Protein AF-A0A7J5H4E0-F1 (afdb_monomer)

Secondary structure (DSSP, 8-state):
----PPEEEE-HHHHHHHHHHHHHHHHHHHHHHHHHHHTT-GGG-SHHHHHHHHHSHHHHHHHH--HHHHHHHHHHHTT--TT-TT--HHHHHHHHHHHHHHHHHHHHHHHHHHHHHHHBTTTEEEETTTTEEEE-TTHHHHHHHHTEEEPP-

Solvent-accessible surface area (backbone atoms only — not comparable to full-atom values): 8653 Å² total; per-residue (Å²): 132,85,82,79,84,48,79,66,49,72,42,63,67,58,38,53,52,52,52,52,49,50,53,49,48,40,50,38,50,33,55,40,39,50,51,41,40,78,58,73,37,62,93,67,42,50,63,68,42,53,54,40,36,71,76,40,41,68,69,50,41,55,74,66,69,25,67,71,59,47,55,57,53,43,26,62,78,41,59,46,48,93,93,46,96,78,46,54,66,68,38,49,49,54,43,49,50,55,54,48,52,55,50,48,42,54,50,52,36,64,72,43,38,72,58,46,62,70,33,53,80,57,38,26,41,78,37,59,92,77,53,32,57,44,76,36,96,53,24,64,60,58,47,50,64,74,24,50,40,65,58,83,132

Foldseek 3Di:
DPPPWDFDDFQPVQLVVVVVLLVLLQVLQQLLLVVQVVQPCLVVQDQVLVVCCLVPVVVSCCVRVNLVVLLVVLCVVLVPDPVDPPRDPVSVVVSVVVSVVSVVSSVSNVVCSVVSSVCEPPQWYQDSVVSGIDGDPCNSVVSRVVRTDTDDD

pLDDT: mean 92.62, std 8.43, range [47.0, 98.5]

Mean predicted aligned error: 5.08 Å

Structure (mmCIF, N/CA/C/O backbone):
data_AF-A0A7J5H4E0-F1
#
_entry.id   AF-A0A7J5H4E0-F1
#
loop_
_atom_site.group_PDB
_atom_site.id
_atom_site.type_symbol
_atom_site.label_atom_id
_atom_site.label_alt_id
_atom_site.label_comp_id
_atom_site.label_asym_id
_atom_site.label_entity_id
_atom_site.label_seq_id
_atom_site.pdbx_PDB_ins_code
_atom_site.Cartn_x
_atom_site.Cartn_y
_atom_site.Cartn_z
_atom_site.occupancy
_atom_site.B_iso_or_equiv
_atom_site.auth_seq_id
_atom_site.auth_comp_id
_atom_site.auth_asym_id
_atom_site.auth_atom_id
_atom_site.pdbx_PDB_model_num
ATOM 1 N N . MET A 1 1 ? -30.132 11.243 31.405 1.00 47.00 1 MET A N 1
ATOM 2 C CA . MET A 1 1 ? -29.758 9.857 31.746 1.00 47.00 1 MET A CA 1
ATOM 3 C C . MET A 1 1 ? -28.557 9.515 30.892 1.00 47.00 1 MET A C 1
ATOM 5 O O . MET A 1 1 ? -28.712 9.451 29.681 1.00 47.00 1 MET A O 1
ATOM 9 N N . GLU A 1 2 ? -27.372 9.406 31.489 1.00 48.47 2 GLU A N 1
ATOM 10 C CA . GLU A 1 2 ? -26.239 8.767 30.815 1.00 48.47 2 GLU A CA 1
ATOM 11 C C . GLU A 1 2 ? -26.549 7.274 30.728 1.00 48.47 2 GLU A C 1
ATOM 13 O O . GLU A 1 2 ? -26.844 6.642 31.74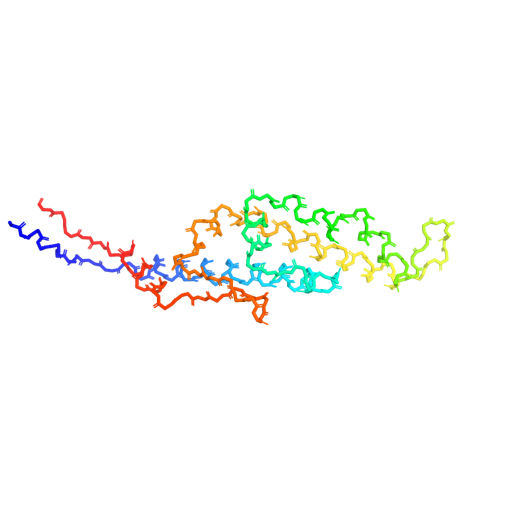1 1.00 48.47 2 GLU A O 1
ATOM 18 N N . ILE A 1 3 ? -26.564 6.728 29.513 1.00 57.47 3 ILE A N 1
ATOM 19 C CA . ILE A 1 3 ? -26.660 5.284 29.308 1.00 57.47 3 ILE A CA 1
ATOM 20 C C . ILE A 1 3 ? -25.270 4.732 29.611 1.00 57.47 3 ILE A C 1
ATOM 22 O O . ILE A 1 3 ? -24.353 4.850 28.795 1.00 57.47 3 ILE A O 1
ATOM 26 N N . THR A 1 4 ? -25.089 4.186 30.809 1.00 65.31 4 THR A N 1
ATOM 27 C CA . THR A 1 4 ? -23.829 3.565 31.216 1.00 65.31 4 THR A CA 1
ATOM 28 C C . THR A 1 4 ? -23.693 2.218 30.510 1.00 65.31 4 THR A C 1
ATOM 30 O O . THR A 1 4 ? -24.148 1.189 31.008 1.00 65.31 4 THR A O 1
ATOM 33 N N . LYS A 1 5 ? -23.078 2.209 29.321 1.00 73.44 5 LYS A N 1
ATOM 34 C CA . LYS A 1 5 ? -22.779 0.961 28.610 1.00 73.44 5 LYS A CA 1
ATOM 35 C C . LYS A 1 5 ? -21.834 0.112 29.455 1.00 73.44 5 LYS A C 1
ATOM 37 O O . LYS A 1 5 ? -20.709 0.513 29.744 1.00 73.44 5 LYS A O 1
ATOM 42 N N . THR A 1 6 ? -22.294 -1.068 29.852 1.00 82.00 6 THR A N 1
ATOM 43 C CA . THR A 1 6 ? -21.486 -2.009 30.630 1.00 82.00 6 THR A CA 1
ATOM 44 C C . THR A 1 6 ? -20.884 -3.047 29.690 1.00 82.00 6 THR A C 1
ATOM 46 O O . THR A 1 6 ? -21.616 -3.740 28.981 1.00 82.00 6 THR A O 1
ATOM 49 N N . MET A 1 7 ? -19.554 -3.165 29.681 1.00 85.06 7 MET A N 1
ATOM 50 C CA . MET A 1 7 ? -18.852 -4.200 28.919 1.00 85.06 7 MET A CA 1
ATOM 51 C C . MET A 1 7 ? -19.279 -5.595 29.398 1.00 85.06 7 MET A C 1
ATOM 53 O O . MET A 1 7 ? -19.322 -5.868 30.602 1.00 85.06 7 MET A O 1
ATOM 57 N N . LYS A 1 8 ? -19.591 -6.477 28.448 1.00 88.56 8 LYS A N 1
ATOM 58 C CA . LYS A 1 8 ? -19.852 -7.900 28.680 1.00 88.56 8 LYS A CA 1
ATOM 59 C C . LYS A 1 8 ? -18.563 -8.708 28.534 1.00 88.56 8 LYS A C 1
ATOM 61 O O . LYS A 1 8 ? -18.205 -9.440 29.453 1.00 88.56 8 LYS A O 1
ATOM 66 N N . SER A 1 9 ? -17.872 -8.527 27.413 1.00 91.75 9 SER A N 1
ATOM 67 C CA . SER A 1 9 ? -16.677 -9.285 27.023 1.00 91.75 9 SER A CA 1
ATOM 68 C C . SER A 1 9 ? -15.797 -8.448 26.095 1.00 91.75 9 SER A C 1
ATOM 70 O O . SER A 1 9 ? -16.259 -7.479 25.495 1.00 91.75 9 SER A O 1
ATOM 72 N N . PHE A 1 10 ? -14.533 -8.848 25.954 1.00 93.81 10 PHE A N 1
ATOM 73 C CA . PHE A 1 10 ? -13.620 -8.324 24.941 1.00 93.81 10 PHE A CA 1
ATOM 74 C C . PHE A 1 10 ? -13.180 -9.464 24.021 1.00 93.81 10 PHE A C 1
ATOM 76 O O . PHE A 1 10 ? -12.673 -10.483 24.499 1.00 93.81 10 PHE A O 1
ATOM 83 N N . ASN A 1 11 ? -13.380 -9.300 22.715 1.00 95.44 11 ASN A N 1
ATOM 84 C CA . ASN A 1 11 ? -13.009 -10.292 21.717 1.00 95.44 11 ASN A CA 1
ATOM 85 C C . ASN A 1 11 ? -11.530 -10.135 21.321 1.00 95.44 11 ASN A C 1
ATOM 87 O O . ASN A 1 11 ? -11.178 -9.352 20.440 1.00 95.44 11 ASN A O 1
ATOM 91 N N . VAL A 1 12 ? -10.659 -10.897 21.990 1.00 96.00 12 VAL A N 1
ATOM 92 C CA . VAL A 1 12 ? -9.203 -10.875 21.754 1.00 96.00 12 VAL A CA 1
ATOM 93 C C . VAL A 1 12 ? -8.836 -11.366 20.350 1.00 96.00 12 VAL A C 1
ATOM 95 O O . VAL A 1 12 ? -7.890 -10.853 19.757 1.00 96.00 12 VAL A O 1
ATOM 98 N N . GLU A 1 13 ? -9.566 -12.344 19.811 1.00 96.25 13 GLU A N 1
ATOM 99 C CA . GLU A 1 13 ? -9.309 -12.887 18.471 1.00 96.25 13 GLU A CA 1
ATOM 100 C C . GLU A 1 13 ? -9.561 -11.819 17.403 1.00 96.25 13 GLU A C 1
ATOM 102 O O . GLU A 1 13 ? -8.671 -11.520 16.609 1.00 96.25 13 GLU A O 1
ATOM 107 N N . GLN A 1 14 ? -10.713 -11.145 17.476 1.00 96.12 14 GLN A N 1
ATOM 108 C CA . GLN A 1 14 ? -11.037 -10.030 16.587 1.00 96.12 14 GLN A CA 1
ATOM 109 C C . GLN A 1 14 ? -10.026 -8.883 16.712 1.00 96.12 14 GLN A C 1
ATOM 111 O O . GLN A 1 14 ? -9.608 -8.330 15.699 1.00 96.12 14 GLN A O 1
ATOM 116 N N . TYR A 1 15 ? -9.596 -8.541 17.930 1.00 97.31 15 TYR A N 1
ATOM 117 C CA . TYR A 1 15 ? -8.576 -7.508 18.133 1.00 97.31 15 TYR A CA 1
ATOM 118 C C . TYR A 1 15 ? -7.266 -7.859 17.418 1.00 97.31 15 TYR A C 1
ATOM 120 O O . TYR A 1 15 ? -6.724 -7.033 16.682 1.00 97.31 15 TYR A O 1
ATOM 128 N N . ASN A 1 16 ? -6.778 -9.092 17.584 1.00 97.50 16 ASN A N 1
ATOM 129 C CA . ASN A 1 16 ? -5.554 -9.542 16.924 1.00 97.50 16 ASN A CA 1
ATOM 130 C C . ASN A 1 16 ? -5.697 -9.517 15.396 1.00 97.50 16 ASN A C 1
ATOM 132 O O . ASN A 1 16 ? -4.770 -9.099 14.699 1.00 97.50 16 ASN A O 1
ATOM 136 N N . ASP A 1 17 ? -6.857 -9.916 14.874 1.00 97.69 17 ASP A N 1
ATOM 137 C CA . ASP A 1 17 ? -7.144 -9.865 13.442 1.00 97.69 17 ASP A CA 1
ATOM 138 C C . ASP A 1 17 ? -7.133 -8.432 12.900 1.00 97.69 17 ASP A C 1
ATOM 140 O O . ASP A 1 17 ? -6.522 -8.176 11.861 1.00 97.69 17 ASP A O 1
ATOM 144 N N . GLU A 1 18 ? -7.753 -7.479 13.598 1.00 97.06 18 GLU A N 1
ATOM 145 C CA . GLU A 1 18 ? -7.770 -6.071 13.185 1.00 97.06 18 GLU A CA 1
ATOM 146 C C . GLU A 1 18 ? -6.380 -5.419 13.259 1.00 97.06 18 GLU A C 1
ATOM 148 O O . GLU A 1 18 ? -5.994 -4.687 12.345 1.00 97.06 18 GLU A O 1
ATOM 153 N N . ILE A 1 19 ? -5.569 -5.745 14.273 1.00 97.31 19 ILE A N 1
ATOM 154 C CA . ILE A 1 19 ? -4.168 -5.299 14.346 1.00 97.31 19 ILE A CA 1
ATOM 155 C C . ILE A 1 19 ? -3.346 -5.876 13.186 1.00 97.31 19 ILE A C 1
ATOM 157 O O . ILE A 1 19 ? -2.587 -5.152 12.537 1.00 97.31 19 ILE A O 1
ATOM 161 N N . ASN A 1 20 ? -3.518 -7.161 12.867 1.00 97.56 20 ASN A N 1
ATOM 162 C CA . ASN A 1 20 ? -2.832 -7.790 11.738 1.00 97.56 20 ASN A CA 1
ATOM 163 C C . ASN A 1 20 ? -3.243 -7.168 10.398 1.00 97.56 20 ASN A C 1
ATOM 165 O O . ASN A 1 20 ? -2.386 -6.936 9.540 1.00 97.56 20 ASN A O 1
ATOM 169 N N . LYS A 1 21 ? -4.532 -6.851 10.220 1.00 97.31 21 LYS A N 1
ATOM 170 C CA . LYS A 1 21 ? -5.026 -6.125 9.041 1.00 97.31 21 LYS A CA 1
ATOM 171 C C . LYS A 1 21 ? -4.403 -4.735 8.944 1.00 97.31 21 LYS A C 1
ATOM 173 O O . LYS A 1 21 ? -3.917 -4.385 7.871 1.00 97.31 21 LYS A O 1
ATOM 178 N N . LEU A 1 2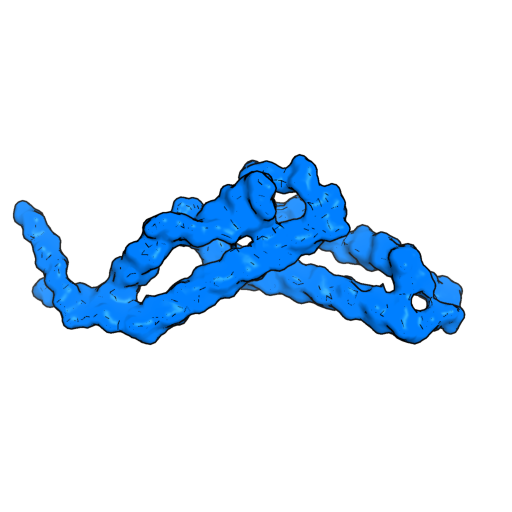2 ? -4.354 -3.974 10.042 1.00 98.25 22 LEU A N 1
ATOM 179 C CA . LEU A 1 22 ? -3.720 -2.652 10.079 1.00 98.25 22 LEU A CA 1
ATOM 180 C C . LEU A 1 22 ? -2.241 -2.720 9.684 1.00 98.25 22 LEU A C 1
ATOM 182 O O . LEU A 1 22 ? -1.810 -1.995 8.788 1.00 98.25 22 LEU A O 1
ATOM 186 N N . ASN A 1 23 ? -1.482 -3.633 1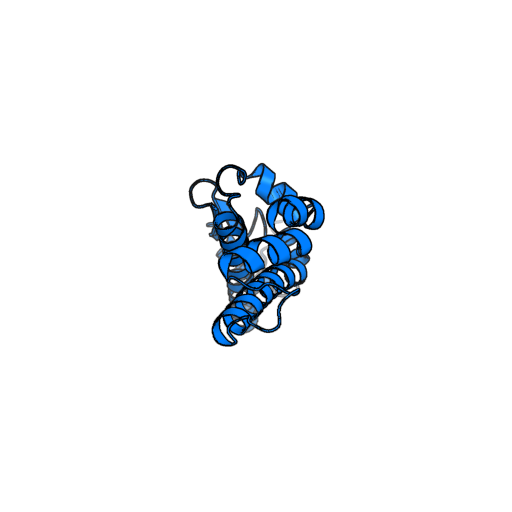0.289 1.00 97.88 23 ASN A N 1
ATOM 187 C CA . ASN A 1 23 ? -0.065 -3.820 9.977 1.00 97.88 23 ASN A CA 1
ATOM 188 C C . ASN A 1 23 ? 0.148 -4.202 8.508 1.00 97.88 23 ASN A C 1
ATOM 190 O O . ASN A 1 23 ? 1.051 -3.679 7.854 1.00 97.88 23 ASN A O 1
ATOM 194 N N . LYS A 1 24 ? -0.709 -5.077 7.967 1.00 98.06 24 LYS A N 1
ATOM 195 C CA . LYS A 1 24 ? -0.665 -5.455 6.554 1.00 98.06 24 LYS A CA 1
ATOM 196 C C . LYS A 1 24 ? -0.943 -4.262 5.641 1.00 98.06 24 LYS A C 1
ATOM 198 O O . LYS A 1 24 ? -0.198 -4.074 4.687 1.00 98.06 24 LYS A O 1
ATOM 203 N N . MET A 1 25 ? -1.962 -3.450 5.937 1.00 98.31 25 MET A N 1
ATOM 204 C CA . MET A 1 25 ? -2.258 -2.239 5.163 1.00 98.31 25 MET A CA 1
ATOM 205 C C . MET A 1 25 ? -1.060 -1.291 5.135 1.00 98.31 25 MET A C 1
ATOM 207 O O . MET A 1 25 ? -0.652 -0.869 4.058 1.00 98.31 25 MET A O 1
ATOM 211 N N . ILE A 1 26 ? -0.462 -1.002 6.294 1.00 98.25 26 ILE A N 1
ATOM 212 C CA . ILE A 1 26 ? 0.687 -0.091 6.388 1.00 98.25 26 ILE A CA 1
ATOM 213 C C . ILE A 1 26 ? 1.878 -0.631 5.609 1.00 98.25 26 ILE A C 1
ATOM 215 O O . ILE A 1 26 ? 2.463 0.104 4.818 1.00 98.25 26 ILE A O 1
ATOM 219 N N . LYS A 1 27 ? 2.201 -1.918 5.772 1.00 98.25 27 LYS A N 1
ATOM 220 C CA . LYS A 1 27 ? 3.277 -2.548 5.006 1.00 98.25 27 LYS A CA 1
ATOM 221 C C . LYS A 1 27 ? 3.027 -2.424 3.503 1.00 98.25 27 LYS A C 1
ATOM 223 O O . LYS A 1 27 ? 3.902 -1.961 2.786 1.00 98.25 27 LYS A O 1
ATOM 228 N N . THR A 1 28 ? 1.832 -2.783 3.033 1.00 98.50 28 THR A N 1
ATOM 229 C CA . THR A 1 28 ? 1.484 -2.711 1.608 1.00 98.50 28 THR A CA 1
ATOM 230 C C . THR A 1 28 ? 1.583 -1.287 1.056 1.00 98.50 28 THR A C 1
ATOM 232 O O . THR A 1 28 ? 2.047 -1.101 -0.067 1.00 98.50 28 THR A O 1
ATOM 235 N N . ILE A 1 29 ? 1.175 -0.274 1.825 1.00 98.38 29 ILE A N 1
ATOM 236 C CA . ILE A 1 29 ? 1.322 1.128 1.418 1.00 98.38 29 ILE A CA 1
ATOM 237 C C . ILE A 1 29 ? 2.801 1.518 1.342 1.00 98.38 29 ILE A C 1
ATOM 239 O O . ILE A 1 29 ? 3.222 2.104 0.348 1.00 98.38 29 ILE A O 1
ATOM 243 N N . ASN A 1 30 ? 3.590 1.185 2.363 1.00 98.31 30 ASN A N 1
ATOM 244 C CA . ASN A 1 30 ? 5.000 1.568 2.422 1.00 98.31 30 ASN A CA 1
ATOM 245 C C . ASN A 1 30 ? 5.821 0.866 1.334 1.00 98.31 30 ASN A C 1
ATOM 247 O O . ASN A 1 30 ? 6.662 1.507 0.712 1.00 98.31 30 ASN A O 1
ATOM 251 N N . ASP A 1 31 ? 5.518 -0.398 1.025 1.00 98.25 31 ASP A N 1
ATOM 252 C CA . ASP A 1 31 ? 6.121 -1.117 -0.102 1.00 98.25 31 ASP A CA 1
ATOM 253 C C . ASP A 1 31 ? 5.812 -0.415 -1.439 1.00 98.25 31 ASP A C 1
ATOM 255 O O . ASP A 1 31 ? 6.689 -0.273 -2.293 1.00 98.25 31 ASP A O 1
ATOM 259 N N . LEU A 1 32 ? 4.576 0.070 -1.626 1.00 98.00 32 LEU A N 1
ATOM 260 C CA . LEU A 1 32 ? 4.212 0.828 -2.824 1.00 98.00 32 LEU A CA 1
ATOM 261 C C . LEU A 1 32 ? 4.909 2.195 -2.873 1.00 98.00 32 LEU A C 1
ATOM 263 O O . LEU A 1 32 ? 5.398 2.586 -3.930 1.00 98.00 32 LEU A O 1
ATOM 267 N N . ASN A 1 33 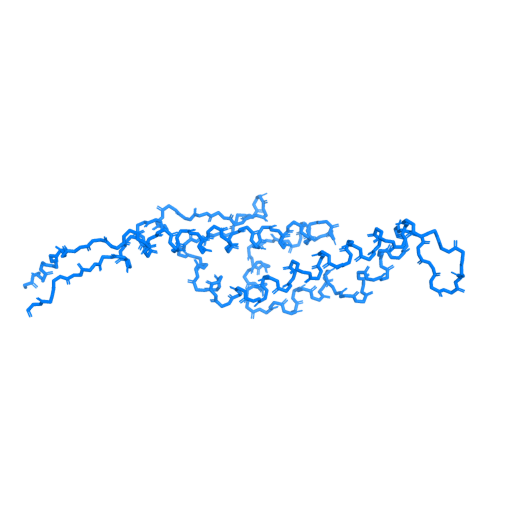? 4.978 2.918 -1.756 1.00 97.69 33 ASN A N 1
ATOM 268 C CA . ASN A 1 33 ? 5.677 4.202 -1.682 1.00 97.69 33 ASN A CA 1
ATOM 269 C C . ASN A 1 33 ? 7.167 4.038 -1.995 1.00 97.69 33 ASN A C 1
ATOM 271 O O . ASN A 1 33 ? 7.714 4.805 -2.784 1.00 97.69 33 ASN A O 1
ATOM 275 N N . TYR A 1 34 ? 7.800 3.002 -1.442 1.00 97.00 34 TYR A N 1
ATOM 276 C CA . TYR A 1 34 ? 9.179 2.650 -1.759 1.00 97.00 34 TYR A CA 1
ATOM 277 C C . TYR A 1 34 ? 9.355 2.379 -3.255 1.00 97.00 34 TYR A C 1
ATOM 279 O O . 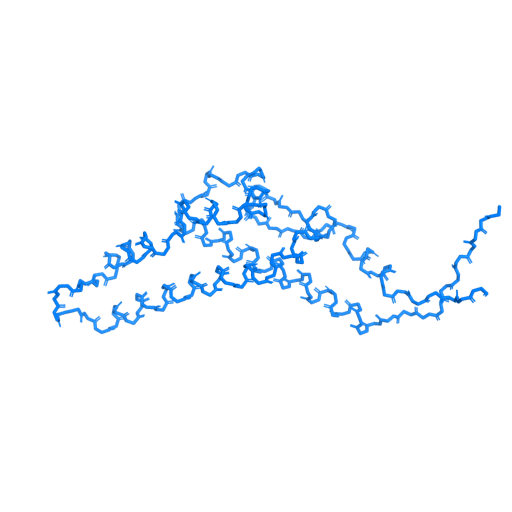TYR A 1 34 ? 10.283 2.900 -3.871 1.00 97.00 34 TYR A O 1
ATOM 287 N N . LEU A 1 35 ? 8.416 1.656 -3.876 1.00 96.38 35 LEU A N 1
ATOM 288 C CA . LEU A 1 35 ? 8.423 1.455 -5.322 1.00 96.38 35 LEU A CA 1
ATOM 289 C C . LEU A 1 35 ? 8.330 2.791 -6.084 1.00 96.38 35 LEU A C 1
ATOM 291 O O . LEU A 1 35 ? 9.094 3.006 -7.015 1.00 96.38 35 LEU A O 1
ATOM 295 N N . PHE A 1 36 ? 7.470 3.731 -5.688 1.00 96.62 36 PHE A N 1
ATOM 296 C CA . PHE A 1 36 ? 7.449 5.069 -6.300 1.00 96.62 36 PHE A CA 1
ATOM 297 C C . PHE A 1 36 ? 8.796 5.805 -6.171 1.00 96.62 36 PHE A C 1
ATOM 299 O O . PHE A 1 36 ? 9.252 6.419 -7.140 1.00 96.62 36 PHE A O 1
ATOM 306 N N . ILE A 1 37 ? 9.461 5.706 -5.018 1.00 95.38 37 ILE A N 1
ATOM 307 C CA . ILE A 1 37 ? 10.781 6.308 -4.772 1.00 95.38 37 ILE A CA 1
ATOM 308 C C . ILE A 1 37 ? 11.848 5.686 -5.679 1.00 95.38 37 ILE A C 1
ATOM 310 O O . ILE A 1 37 ? 12.564 6.420 -6.360 1.00 95.38 37 ILE A O 1
ATOM 314 N N . CYS A 1 38 ? 11.912 4.352 -5.773 1.00 92.75 38 CYS A N 1
ATOM 315 C CA . CYS A 1 38 ? 12.824 3.645 -6.684 1.00 92.75 38 CYS A CA 1
ATOM 316 C C . CYS A 1 38 ? 12.653 4.081 -8.146 1.00 92.75 38 CYS A C 1
ATOM 318 O O . CYS A 1 38 ? 13.605 4.057 -8.922 1.00 92.75 38 CYS A O 1
ATOM 320 N N . TRP A 1 39 ? 11.448 4.521 -8.505 1.00 92.62 39 TRP A N 1
ATOM 321 C CA . TRP A 1 39 ? 11.086 5.003 -9.835 1.00 92.62 39 TRP A CA 1
ATOM 322 C C . TRP A 1 39 ? 11.126 6.539 -9.964 1.00 92.62 39 TRP A C 1
ATOM 324 O O . TRP A 1 39 ? 10.571 7.118 -10.906 1.00 92.62 39 TRP A O 1
ATOM 334 N N . GLY A 1 40 ? 11.828 7.206 -9.042 1.00 90.44 40 GLY A N 1
ATOM 335 C CA . GLY A 1 40 ? 12.194 8.619 -9.126 1.00 90.44 40 GLY A CA 1
ATOM 336 C C . GLY A 1 40 ? 11.063 9.593 -8.807 1.00 90.44 40 GLY A C 1
ATOM 337 O O . GLY A 1 40 ? 11.058 10.700 -9.341 1.00 90.44 40 GLY A O 1
ATOM 338 N N . ALA A 1 41 ? 10.087 9.187 -7.992 1.00 91.62 41 ALA A N 1
ATOM 339 C CA . ALA A 1 41 ? 8.953 10.029 -7.609 1.00 91.62 41 ALA A CA 1
ATOM 340 C C . ALA A 1 41 ? 9.122 10.735 -6.250 1.00 91.62 41 ALA A C 1
ATOM 342 O O . ALA A 1 41 ? 8.198 11.412 -5.820 1.00 91.62 41 ALA A O 1
ATOM 343 N N . GLU A 1 42 ? 10.259 10.590 -5.561 1.00 90.00 42 GLU A N 1
ATOM 344 C CA . GLU A 1 42 ? 10.440 11.042 -4.168 1.00 90.00 42 GLU A CA 1
ATOM 345 C C . GLU A 1 42 ? 10.043 12.514 -3.931 1.00 90.00 42 GLU A C 1
ATOM 347 O O . GLU A 1 42 ? 9.311 12.827 -2.987 1.00 90.00 42 GLU A O 1
ATOM 352 N N . GLU A 1 43 ? 10.453 13.416 -4.827 1.00 89.56 43 GLU A N 1
ATOM 353 C CA . GLU A 1 43 ? 10.129 14.851 -4.758 1.00 89.56 43 GLU A CA 1
ATOM 354 C C . GLU A 1 43 ? 8.647 15.157 -5.060 1.00 89.56 43 GLU A C 1
ATOM 356 O O . GLU A 1 43 ? 8.143 16.227 -4.722 1.00 89.56 43 GLU A O 1
ATOM 361 N N . GLU A 1 44 ? 7.923 14.214 -5.665 1.00 88.44 44 GLU A N 1
ATOM 362 C CA . GLU A 1 44 ? 6.532 14.346 -6.117 1.00 88.44 44 GLU A CA 1
ATOM 363 C C . GLU A 1 44 ? 5.522 13.740 -5.138 1.00 88.44 44 GLU A C 1
ATOM 365 O O . GLU A 1 44 ? 4.343 13.632 -5.472 1.00 88.44 44 GLU A O 1
ATOM 370 N N . MET A 1 45 ? 5.965 13.349 -3.938 1.00 94.62 45 MET A N 1
ATOM 371 C CA . MET A 1 45 ? 5.151 12.638 -2.947 1.00 94.62 45 MET A CA 1
ATOM 372 C C . MET A 1 45 ? 4.833 13.469 -1.678 1.00 94.62 45 MET A C 1
ATOM 374 O O . MET A 1 45 ? 5.148 13.020 -0.564 1.00 94.62 45 MET A O 1
ATOM 378 N N . PRO A 1 46 ? 4.247 14.685 -1.765 1.00 96.00 46 PRO A N 1
ATOM 379 C CA . PRO A 1 46 ? 3.640 15.346 -0.606 1.00 96.00 46 PRO A CA 1
ATOM 380 C C . PRO A 1 46 ? 2.342 14.631 -0.186 1.00 96.00 46 PRO A C 1
ATOM 382 O O . PRO A 1 46 ? 1.902 13.669 -0.823 1.00 96.00 46 PRO A O 1
ATOM 385 N N . LYS A 1 47 ? 1.694 15.076 0.891 1.00 96.25 47 LYS A N 1
ATOM 386 C CA . LYS A 1 47 ? 0.464 14.450 1.387 1.00 96.25 47 LYS A CA 1
ATOM 387 C C . LYS A 1 47 ? -0.670 14.524 0.374 1.00 96.25 47 LYS A C 1
ATOM 389 O O . LYS A 1 47 ? -1.407 13.553 0.240 1.00 96.25 47 LYS A O 1
ATOM 394 N N . GLU A 1 48 ? -0.785 15.610 -0.388 1.00 96.31 48 GLU A N 1
ATOM 395 C CA . GLU A 1 48 ? -1.806 15.741 -1.433 1.00 96.31 48 GLU A CA 1
ATOM 396 C C . GLU A 1 48 ? -1.623 14.696 -2.538 1.00 96.31 48 GLU A C 1
ATOM 398 O O . GLU A 1 48 ? -2.605 14.197 -3.089 1.00 96.31 48 GLU A O 1
ATOM 403 N N . TRP A 1 49 ? -0.376 14.323 -2.846 1.00 96.38 49 TRP A N 1
ATOM 404 C CA . TRP A 1 49 ? -0.107 13.213 -3.757 1.00 96.38 49 TRP A CA 1
ATOM 405 C C . TRP A 1 49 ? -0.622 11.899 -3.174 1.00 96.38 49 TRP A C 1
ATOM 407 O O . TRP A 1 49 ? -1.298 11.152 -3.876 1.00 96.38 49 TRP A O 1
ATOM 417 N N . PHE A 1 50 ? -0.367 11.635 -1.890 1.00 97.75 50 PHE A N 1
ATOM 418 C CA . PHE A 1 50 ? -0.835 10.409 -1.249 1.00 97.75 50 PHE A CA 1
ATOM 419 C C . PHE A 1 50 ? -2.369 10.349 -1.213 1.00 97.75 50 PHE A C 1
ATOM 421 O O . PHE A 1 50 ? -2.975 9.329 -1.534 1.00 97.75 50 PHE A O 1
ATOM 428 N N . GLU A 1 51 ? -3.026 11.466 -0.910 1.00 97.56 51 GLU A N 1
ATOM 429 C CA . GLU A 1 51 ? -4.486 11.576 -0.954 1.00 97.56 51 GLU A CA 1
ATOM 430 C C . GLU A 1 51 ? -5.037 11.396 -2.382 1.00 97.56 51 GLU A C 1
ATOM 432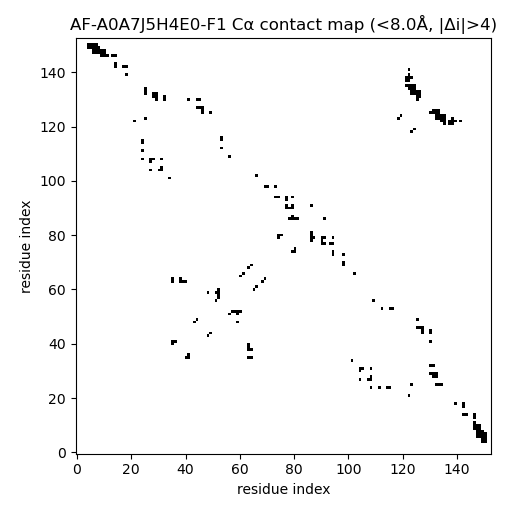 O O . GLU A 1 51 ? -6.068 10.741 -2.578 1.00 97.56 51 GLU A O 1
ATOM 437 N N . SER A 1 52 ? -4.324 11.890 -3.400 1.00 97.38 52 SER A N 1
ATOM 438 C CA . SER A 1 52 ? -4.627 11.610 -4.811 1.00 97.38 52 SER A CA 1
ATOM 439 C C . SER A 1 52 ? -4.450 10.126 -5.143 1.00 97.38 52 SER A C 1
ATOM 441 O O . SER A 1 52 ? -5.300 9.542 -5.809 1.00 97.38 52 SER A O 1
ATOM 443 N N . LEU A 1 53 ? -3.407 9.468 -4.628 1.00 97.62 53 LEU A N 1
ATOM 444 C CA . LEU A 1 53 ? -3.181 8.033 -4.816 1.00 97.62 53 LEU A CA 1
ATOM 445 C C . LEU A 1 53 ? -4.328 7.208 -4.218 1.00 97.62 53 LEU A C 1
ATOM 447 O O . LEU A 1 53 ? -4.763 6.231 -4.826 1.00 97.62 53 LEU A O 1
ATOM 451 N N . LEU A 1 54 ? -4.863 7.610 -3.063 1.00 98.00 54 LEU A N 1
ATOM 452 C CA . LEU A 1 54 ? -6.006 6.926 -2.462 1.00 98.00 54 LEU A CA 1
ATOM 453 C C . LEU A 1 54 ? -7.305 7.150 -3.242 1.00 98.00 54 LEU A C 1
ATOM 455 O O . LEU A 1 54 ? -8.129 6.243 -3.316 1.00 98.00 54 LEU A O 1
ATOM 459 N N . THR A 1 55 ? -7.523 8.333 -3.816 1.00 97.44 55 THR A N 1
ATOM 460 C CA . THR A 1 55 ? -8.797 8.684 -4.475 1.00 97.44 55 THR A CA 1
ATOM 461 C C . THR A 1 55 ? -8.827 8.348 -5.967 1.00 97.44 55 THR A C 1
ATOM 463 O O . THR A 1 55 ? -9.861 7.936 -6.494 1.00 97.44 55 THR A O 1
ATOM 466 N N . LEU A 1 56 ? -7.693 8.486 -6.650 1.00 96.81 56 LEU A N 1
ATOM 467 C CA . LEU A 1 56 ? -7.500 8.284 -8.085 1.00 96.81 56 LEU A CA 1
ATOM 468 C C . LEU A 1 56 ? -6.258 7.406 -8.341 1.00 96.81 56 LEU A C 1
ATOM 470 O O . LEU A 1 56 ? -5.346 7.812 -9.069 1.00 96.81 56 LEU A O 1
ATOM 474 N N . PRO A 1 57 ? -6.222 6.165 -7.818 1.00 95.50 57 PRO A N 1
ATOM 475 C CA . PRO A 1 57 ? -5.023 5.321 -7.807 1.00 95.50 57 PRO A CA 1
ATOM 476 C C . PRO A 1 57 ? -4.426 5.114 -9.198 1.00 95.50 57 PRO A C 1
ATOM 478 O O . PRO A 1 57 ? -3.225 5.265 -9.398 1.00 95.50 57 PRO A O 1
ATOM 481 N N . PHE A 1 58 ? -5.265 4.850 -10.203 1.00 93.25 58 PHE A N 1
ATOM 482 C CA . PHE A 1 58 ? -4.806 4.658 -11.579 1.00 93.25 58 PHE A CA 1
ATOM 483 C C . PHE A 1 58 ? -4.142 5.904 -12.168 1.00 93.25 58 PHE A C 1
ATOM 485 O O . PHE A 1 58 ? -3.232 5.779 -12.987 1.00 93.25 58 PHE A O 1
ATOM 492 N N . ALA A 1 59 ? -4.602 7.100 -11.791 1.00 93.25 59 ALA A N 1
ATOM 493 C CA . ALA A 1 59 ? -4.068 8.348 -12.316 1.00 93.25 59 ALA A CA 1
ATOM 494 C C . ALA A 1 59 ? -2.665 8.634 -11.777 1.00 93.25 59 ALA A C 1
ATOM 496 O O . ALA A 1 59 ? -1.849 9.149 -12.537 1.00 93.25 59 ALA A O 1
ATOM 497 N N . GLU A 1 60 ? -2.387 8.277 -10.522 1.00 94.69 60 GLU A N 1
ATOM 498 C CA . GLU A 1 60 ? -1.061 8.426 -9.917 1.00 94.69 60 GLU A CA 1
ATOM 499 C C . GLU A 1 60 ? -0.119 7.287 -10.316 1.00 94.69 60 GLU A C 1
ATOM 501 O O . GLU A 1 60 ? 0.984 7.545 -10.796 1.00 94.69 60 GLU A O 1
ATOM 506 N N . ILE A 1 61 ? -0.580 6.031 -10.251 1.00 94.50 61 ILE A N 1
ATOM 507 C CA . ILE A 1 61 ? 0.208 4.856 -10.657 1.00 94.50 61 ILE A CA 1
ATOM 508 C C . ILE A 1 61 ? 0.706 5.011 -12.095 1.00 94.50 61 ILE A C 1
ATOM 510 O O . ILE A 1 61 ? 1.895 4.854 -12.355 1.00 94.50 61 ILE A O 1
ATOM 514 N N . ARG A 1 62 ? -0.149 5.411 -13.044 1.00 91.44 62 ARG A N 1
ATOM 515 C CA . ARG A 1 62 ? 0.265 5.527 -14.454 1.00 91.44 62 ARG A CA 1
ATOM 516 C C . ARG A 1 62 ? 1.295 6.631 -14.733 1.00 91.44 62 ARG A C 1
ATOM 518 O O . ARG A 1 62 ? 1.824 6.655 -15.840 1.00 91.44 62 ARG A O 1
ATOM 525 N N . LYS A 1 63 ? 1.532 7.581 -13.817 1.00 89.50 63 LYS A N 1
ATOM 526 C CA . LYS A 1 63 ? 2.528 8.649 -14.036 1.00 89.50 63 LYS A CA 1
ATOM 527 C C . LYS A 1 63 ? 3.953 8.116 -13.917 1.00 89.50 63 LYS A C 1
ATOM 529 O O . LYS A 1 63 ? 4.820 8.559 -14.659 1.00 89.50 63 LYS A O 1
ATOM 534 N N . ARG A 1 64 ? 4.180 7.177 -12.993 1.00 89.19 64 ARG A N 1
ATOM 535 C CA . ARG A 1 64 ? 5.522 6.695 -12.619 1.00 89.19 64 ARG A CA 1
ATOM 536 C C . ARG A 1 64 ? 5.677 5.181 -12.727 1.00 89.19 64 ARG A C 1
ATOM 538 O O . ARG A 1 64 ? 6.712 4.705 -13.172 1.00 89.19 64 ARG A O 1
ATOM 545 N N . LEU A 1 65 ? 4.624 4.438 -12.409 1.00 93.81 65 LEU A N 1
ATOM 546 C CA . LEU A 1 65 ? 4.592 2.975 -12.366 1.00 93.81 65 LEU A CA 1
ATOM 547 C C . LEU A 1 65 ? 3.757 2.373 -13.511 1.00 93.81 65 LEU A C 1
ATOM 549 O O . LEU A 1 65 ? 3.129 1.326 -13.371 1.00 93.81 65 LEU A O 1
ATOM 553 N N . ASN A 1 66 ? 3.712 3.049 -14.663 1.00 90.62 66 ASN A N 1
ATOM 554 C CA . ASN A 1 66 ? 3.038 2.531 -15.853 1.00 90.62 66 ASN A CA 1
ATOM 555 C C . ASN A 1 66 ? 3.752 1.267 -16.365 1.00 90.62 66 ASN A C 1
ATOM 557 O O . ASN A 1 66 ? 4.927 1.367 -16.716 1.00 90.62 66 ASN A O 1
ATOM 561 N N . PRO A 1 67 ? 3.059 0.123 -16.529 1.00 87.50 67 PRO A N 1
ATOM 562 C CA . PRO A 1 67 ? 3.691 -1.119 -16.969 1.00 87.50 67 PRO A CA 1
ATOM 563 C C . PRO A 1 67 ? 4.487 -1.004 -18.274 1.00 87.50 67 PRO A C 1
ATOM 565 O O . PRO A 1 67 ? 5.552 -1.600 -18.381 1.00 87.50 67 PRO A O 1
ATOM 568 N N . MET A 1 68 ? 4.027 -0.215 -19.253 1.00 89.31 68 MET A N 1
ATOM 569 C CA . MET A 1 68 ? 4.762 -0.030 -20.514 1.00 89.31 68 MET A CA 1
ATOM 570 C C . MET A 1 68 ? 6.075 0.723 -20.300 1.00 89.31 68 MET A C 1
ATOM 572 O O . MET A 1 68 ? 7.097 0.351 -20.866 1.00 89.31 68 MET A O 1
ATOM 576 N N . TYR A 1 69 ? 6.043 1.765 -19.467 1.00 89.44 69 TYR A N 1
ATOM 577 C CA . TYR A 1 69 ? 7.240 2.521 -19.109 1.00 89.44 69 TYR A CA 1
ATOM 578 C C . TYR A 1 69 ? 8.215 1.652 -18.314 1.00 89.44 69 TYR A C 1
ATOM 580 O O . TYR A 1 69 ? 9.411 1.669 -18.579 1.00 89.44 69 TYR A O 1
ATOM 588 N N . MET A 1 70 ? 7.704 0.845 -17.382 1.00 92.00 70 MET A N 1
ATOM 589 C CA . MET A 1 70 ? 8.536 -0.029 -16.561 1.00 92.00 70 MET A CA 1
ATOM 590 C C . MET A 1 70 ? 9.213 -1.119 -17.388 1.00 92.00 70 MET A C 1
ATOM 592 O O . MET A 1 70 ? 10.417 -1.320 -17.268 1.00 92.00 70 MET A O 1
ATOM 596 N N . VAL A 1 71 ? 8.458 -1.769 -18.279 1.00 92.06 71 VAL A N 1
ATOM 597 C CA . VAL A 1 71 ? 8.981 -2.744 -19.247 1.00 92.06 71 VAL A CA 1
ATOM 598 C C . VAL A 1 71 ? 10.108 -2.136 -20.075 1.00 92.06 71 VAL A C 1
ATOM 600 O O . VAL A 1 71 ? 11.152 -2.766 -20.228 1.00 92.06 71 VAL A O 1
ATOM 603 N N . ASP A 1 72 ? 9.907 -0.923 -20.592 1.00 89.81 72 ASP A N 1
ATOM 604 C CA . ASP A 1 72 ? 10.886 -0.245 -21.437 1.00 89.81 72 ASP A CA 1
ATOM 605 C C . ASP A 1 72 ? 12.123 0.211 -20.652 1.00 89.81 72 ASP A C 1
ATOM 607 O O . ASP A 1 72 ? 13.247 0.039 -21.108 1.00 89.81 72 ASP A O 1
ATOM 611 N N . SER A 1 73 ? 11.943 0.731 -19.439 1.00 90.38 73 SER A N 1
ATOM 612 C CA . SER A 1 73 ? 13.050 1.161 -18.585 1.00 90.38 73 SER A CA 1
ATOM 613 C C . SER A 1 73 ? 13.898 -0.025 -18.115 1.00 90.38 73 SER A C 1
ATOM 615 O O . SER A 1 73 ? 15.119 -0.013 -18.283 1.00 90.38 73 SER A O 1
ATOM 617 N N . LEU A 1 74 ? 13.266 -1.086 -17.605 1.00 92.31 74 LEU A N 1
ATOM 618 C CA . LEU A 1 74 ? 13.973 -2.254 -17.076 1.00 92.31 74 LEU A CA 1
ATOM 619 C C . LEU A 1 74 ? 14.709 -3.024 -18.167 1.00 92.31 74 LEU A C 1
ATOM 621 O O . LEU A 1 74 ? 15.809 -3.514 -17.917 1.00 92.31 74 LEU A O 1
ATOM 625 N N . ARG A 1 75 ? 14.163 -3.114 -19.390 1.00 90.50 75 ARG A N 1
ATOM 626 C CA . ARG A 1 75 ? 14.853 -3.844 -20.467 1.00 90.50 75 ARG A CA 1
ATOM 627 C C . ARG A 1 75 ? 16.222 -3.220 -20.759 1.00 90.50 75 ARG A C 1
ATOM 629 O O . ARG A 1 75 ? 17.182 -3.938 -21.016 1.00 90.50 75 ARG A O 1
ATOM 636 N N . HIS A 1 76 ? 16.336 -1.894 -20.648 1.00 88.50 76 HIS A N 1
ATOM 637 C CA . HIS A 1 76 ? 17.605 -1.191 -20.800 1.00 88.50 76 HIS A CA 1
ATOM 638 C C . HIS A 1 76 ? 18.541 -1.442 -19.612 1.00 88.50 76 HIS A C 1
ATOM 640 O O . HIS A 1 76 ? 19.705 -1.773 -19.836 1.00 88.50 76 HIS A O 1
ATOM 646 N N . SER A 1 77 ? 18.041 -1.374 -18.375 1.00 90.81 77 SER A N 1
ATOM 647 C CA . SER A 1 77 ? 18.832 -1.648 -17.163 1.00 90.81 77 SER A CA 1
ATOM 648 C C . SER A 1 77 ? 19.419 -3.063 -17.137 1.00 90.81 77 SER A C 1
ATOM 650 O O . SER A 1 77 ? 20.576 -3.246 -16.765 1.00 90.81 77 SER A O 1
ATOM 652 N N . TYR A 1 78 ? 18.655 -4.052 -17.602 1.00 91.56 78 TYR A N 1
ATOM 653 C CA . TYR A 1 78 ? 19.068 -5.456 -17.637 1.00 91.56 78 TYR A CA 1
ATOM 654 C C . TYR A 1 78 ? 19.657 -5.897 -18.980 1.00 91.56 78 TYR A C 1
ATOM 656 O O . TYR A 1 78 ? 19.965 -7.071 -19.156 1.00 91.56 78 TYR A O 1
ATOM 664 N N . SER A 1 79 ? 19.852 -4.988 -19.944 1.00 90.62 79 SER A N 1
ATOM 665 C CA . SER A 1 79 ? 20.350 -5.337 -21.288 1.00 90.62 79 SER A CA 1
ATOM 666 C C . SER A 1 79 ? 19.532 -6.440 -21.986 1.00 90.62 79 SER A C 1
ATOM 668 O O . SER A 1 79 ? 20.077 -7.280 -22.705 1.00 90.62 79 SER A O 1
ATOM 670 N N . VAL A 1 80 ? 18.217 -6.434 -21.768 1.00 89.44 80 VAL A N 1
ATOM 671 C CA . VAL A 1 80 ? 17.248 -7.309 -22.430 1.00 89.44 80 VAL A CA 1
ATOM 672 C C . VAL A 1 80 ? 16.777 -6.616 -23.701 1.00 89.44 80 VAL A C 1
ATOM 674 O O . VAL A 1 80 ? 16.055 -5.621 -23.663 1.00 89.44 80 VAL A O 1
ATOM 677 N N . TYR A 1 81 ? 17.175 -7.160 -24.846 1.00 86.19 81 TYR A N 1
ATOM 678 C CA . TYR A 1 81 ? 16.790 -6.636 -26.150 1.00 86.19 81 TYR A CA 1
ATOM 679 C C . TYR A 1 81 ? 15.978 -7.695 -26.884 1.00 86.19 81 TYR A C 1
ATOM 681 O O . TYR A 1 81 ? 16.513 -8.711 -27.322 1.00 86.19 81 TYR A O 1
ATOM 689 N N . PHE A 1 82 ? 14.673 -7.459 -26.999 1.00 81.12 82 PHE A N 1
ATOM 690 C CA . PHE A 1 82 ? 13.734 -8.414 -27.592 1.00 81.12 82 PHE A CA 1
ATOM 691 C C . PHE A 1 82 ? 13.961 -8.639 -29.092 1.00 81.12 82 PHE A C 1
ATOM 693 O O . PHE A 1 82 ? 13.424 -9.593 -29.648 1.00 81.12 82 PHE A O 1
ATOM 700 N N . GLU A 1 83 ? 14.745 -7.782 -29.752 1.00 82.81 83 GLU A N 1
ATOM 701 C CA . GLU A 1 83 ? 15.101 -7.939 -31.162 1.00 82.81 83 GLU A CA 1
ATOM 702 C C . GLU A 1 83 ? 16.277 -8.908 -31.400 1.00 82.81 83 GLU A C 1
ATOM 704 O O . GLU A 1 83 ? 16.570 -9.220 -32.555 1.00 82.81 83 GLU A O 1
ATOM 709 N N . TYR A 1 84 ? 16.953 -9.387 -30.344 1.00 80.06 84 TYR A N 1
ATOM 710 C CA . TYR A 1 84 ? 18.136 -10.246 -30.461 1.00 80.06 84 TYR A CA 1
ATOM 711 C C . TYR A 1 84 ? 18.063 -11.486 -29.559 1.00 80.06 84 TYR A C 1
ATOM 713 O O . TYR A 1 84 ? 17.851 -11.395 -28.350 1.00 80.06 84 TYR A O 1
ATOM 721 N N . ASP A 1 85 ? 18.407 -12.646 -30.120 1.00 78.06 85 ASP A N 1
ATOM 722 C CA . ASP A 1 85 ? 18.468 -13.930 -29.399 1.00 78.06 85 ASP A CA 1
ATOM 723 C C . ASP A 1 85 ? 19.689 -14.059 -28.461 1.00 78.06 85 ASP A C 1
ATOM 725 O O . ASP A 1 85 ? 19.932 -15.108 -27.870 1.00 78.06 85 ASP A O 1
ATOM 729 N N . THR A 1 86 ? 20.497 -13.004 -28.329 1.00 82.19 86 THR A N 1
ATOM 730 C CA . THR A 1 86 ? 21.758 -13.012 -27.570 1.00 82.19 86 THR A CA 1
ATOM 731 C C . THR A 1 86 ? 21.613 -12.522 -26.129 1.00 82.19 86 THR A C 1
ATOM 733 O O . THR A 1 86 ? 22.621 -12.364 -25.441 1.00 82.19 86 THR A O 1
ATOM 736 N N . THR A 1 87 ? 20.390 -12.240 -25.670 1.00 84.19 87 THR A N 1
ATOM 737 C CA . THR A 1 87 ? 20.141 -11.801 -24.289 1.00 84.19 87 THR A CA 1
ATOM 738 C C . THR A 1 87 ? 20.604 -12.875 -23.302 1.00 84.19 87 THR A C 1
ATOM 740 O O . THR A 1 87 ? 20.281 -14.055 -23.442 1.00 84.19 87 THR A O 1
ATOM 743 N N . ASN A 1 88 ? 21.366 -12.471 -22.284 1.00 89.62 88 ASN A N 1
ATOM 744 C CA . ASN A 1 88 ? 21.808 -13.389 -21.241 1.00 89.62 88 ASN A CA 1
ATOM 745 C C . ASN A 1 88 ? 20.604 -13.862 -20.408 1.00 89.62 88 ASN A C 1
ATOM 747 O O . ASN A 1 88 ? 19.830 -13.043 -19.915 1.00 89.62 88 ASN A O 1
ATOM 751 N N . LEU A 1 89 ? 20.476 -15.180 -20.220 1.00 90.38 89 LEU A N 1
ATOM 752 C CA . LEU A 1 89 ? 19.379 -15.783 -19.465 1.00 90.38 89 LEU A CA 1
ATOM 753 C C . LEU A 1 89 ? 19.258 -15.233 -18.036 1.00 90.38 89 LEU A C 1
ATOM 755 O O . LEU A 1 89 ? 18.138 -15.000 -17.596 1.00 90.38 89 LEU A O 1
ATOM 759 N N . SER A 1 90 ? 20.365 -15.007 -17.318 1.00 93.19 90 SER A N 1
ATOM 760 C CA . SER A 1 90 ? 20.291 -14.484 -15.946 1.00 93.19 90 SER A CA 1
ATOM 761 C C . SER A 1 90 ? 19.716 -13.072 -15.926 1.00 93.19 90 SER A C 1
ATOM 763 O O . SER A 1 90 ? 18.807 -12.796 -15.158 1.00 93.19 90 SER A O 1
ATOM 765 N N . CYS A 1 91 ? 20.155 -12.214 -16.850 1.00 92.56 91 CYS A N 1
ATOM 766 C CA . CYS A 1 91 ? 19.619 -10.863 -16.984 1.00 92.56 91 CYS A CA 1
ATOM 767 C C . CYS A 1 91 ? 18.133 -10.862 -17.363 1.00 92.56 91 CYS A C 1
ATOM 769 O O . CYS A 1 91 ? 17.383 -10.001 -16.914 1.00 92.56 91 CYS A O 1
ATOM 771 N N . TYR A 1 92 ? 17.698 -11.826 -18.180 1.00 92.94 92 TYR A N 1
ATOM 772 C CA . TYR A 1 92 ? 16.285 -11.974 -18.517 1.00 92.94 92 TYR A CA 1
ATOM 773 C C . TYR A 1 92 ? 15.441 -12.423 -17.317 1.00 92.94 92 TYR A C 1
ATOM 775 O O . TYR A 1 92 ? 14.327 -11.933 -17.152 1.00 92.94 92 TYR A O 1
ATOM 783 N N . ILE A 1 93 ? 15.968 -13.314 -16.471 1.00 94.69 93 ILE A N 1
ATOM 784 C CA . ILE A 1 93 ? 15.316 -13.715 -15.217 1.00 94.69 93 ILE A CA 1
ATOM 785 C C . ILE A 1 93 ? 15.197 -12.510 -14.280 1.00 94.69 93 ILE A C 1
ATOM 787 O O . ILE A 1 93 ? 14.083 -12.192 -13.878 1.00 94.69 93 ILE A O 1
ATOM 791 N N . ASP A 1 94 ? 16.294 -11.792 -14.024 1.00 95.50 94 ASP A N 1
ATOM 792 C CA . ASP A 1 94 ? 16.294 -10.628 -13.126 1.00 95.50 94 ASP A CA 1
ATOM 793 C C . ASP A 1 94 ? 15.306 -9.544 -13.605 1.00 95.50 94 ASP A C 1
ATOM 795 O O . ASP A 1 94 ? 14.533 -8.994 -12.821 1.00 95.50 94 ASP A O 1
ATOM 799 N N . TYR A 1 95 ? 15.259 -9.299 -14.921 1.00 95.06 95 TYR A N 1
ATOM 800 C CA . TYR A 1 95 ? 14.285 -8.408 -15.555 1.00 95.06 95 TYR A CA 1
ATOM 801 C C . TYR A 1 95 ? 12.830 -8.824 -15.286 1.00 95.06 95 TYR A C 1
ATOM 803 O O . TYR A 1 95 ? 11.987 -7.983 -14.958 1.00 95.06 95 TYR A O 1
ATOM 811 N N . LEU A 1 96 ? 12.515 -10.112 -15.464 1.00 95.00 96 LEU A N 1
ATOM 812 C CA . LEU A 1 96 ? 11.165 -10.630 -15.247 1.00 95.00 96 LEU A CA 1
ATOM 813 C C . LEU A 1 96 ? 10.784 -10.602 -13.768 1.00 95.00 96 LEU A C 1
ATOM 81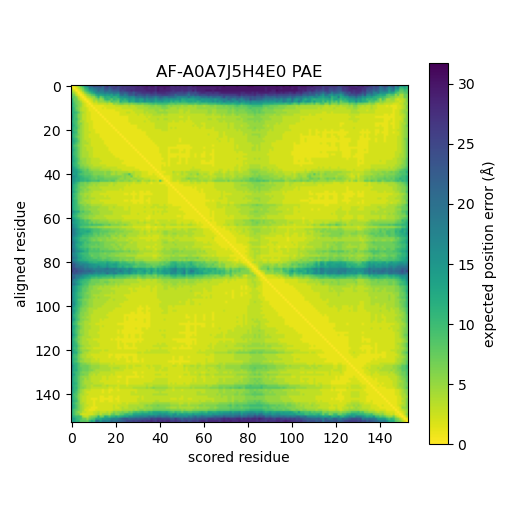5 O O . LEU A 1 96 ? 9.636 -10.278 -13.462 1.00 95.00 96 LEU A O 1
ATOM 819 N N . ASP A 1 97 ? 11.722 -10.919 -12.878 1.00 96.19 97 ASP A N 1
ATOM 820 C CA . ASP A 1 97 ? 11.503 -10.933 -11.435 1.00 96.19 97 ASP A CA 1
ATOM 821 C C . ASP A 1 97 ? 11.202 -9.523 -10.914 1.00 96.19 97 ASP A C 1
ATOM 823 O O . ASP A 1 97 ? 10.174 -9.330 -10.260 1.00 96.19 97 ASP A O 1
ATOM 827 N N . GLU A 1 98 ? 11.995 -8.512 -11.292 1.00 95.06 98 GLU A N 1
ATOM 828 C CA . GLU A 1 98 ? 11.752 -7.128 -10.864 1.00 95.06 98 GLU A CA 1
ATOM 829 C C . GLU A 1 98 ? 10.419 -6.584 -11.400 1.00 95.06 98 GLU A C 1
ATOM 831 O O . GLU A 1 98 ? 9.644 -5.968 -10.660 1.00 95.06 98 GLU A O 1
ATOM 836 N N . LEU A 1 99 ? 10.095 -6.861 -12.670 1.00 94.75 99 LEU A N 1
ATOM 837 C CA . LEU A 1 99 ? 8.803 -6.479 -13.238 1.00 94.75 99 LEU A CA 1
ATOM 838 C C . LEU A 1 99 ? 7.650 -7.175 -12.502 1.00 94.75 99 LEU A C 1
ATOM 840 O O . LEU A 1 99 ? 6.654 -6.535 -12.159 1.00 94.75 99 LEU A O 1
ATOM 844 N N . SER A 1 100 ? 7.777 -8.479 -12.256 1.00 95.81 100 SER A N 1
ATOM 845 C CA . SER A 1 100 ? 6.790 -9.277 -11.529 1.00 95.81 100 SER A CA 1
ATOM 846 C C . SER A 1 100 ? 6.546 -8.710 -10.132 1.00 95.81 100 SER A C 1
ATOM 848 O O . SER A 1 100 ? 5.393 -8.531 -9.737 1.00 95.81 100 SER A O 1
ATOM 850 N N . ASP A 1 101 ? 7.606 -8.405 -9.390 1.00 95.69 101 ASP A N 1
ATOM 851 C CA . ASP A 1 101 ? 7.494 -7.923 -8.019 1.00 95.69 101 ASP A CA 1
ATOM 852 C C . ASP A 1 101 ? 6.874 -6.528 -7.960 1.00 95.69 101 ASP A C 1
ATOM 854 O O . ASP A 1 101 ? 5.951 -6.303 -7.175 1.00 95.69 101 ASP A O 1
ATOM 858 N N . ALA A 1 102 ? 7.238 -5.635 -8.881 1.00 95.50 102 ALA A N 1
ATOM 859 C CA . ALA A 1 102 ? 6.572 -4.346 -9.005 1.00 95.50 102 ALA A CA 1
ATOM 860 C C . ALA A 1 102 ? 5.067 -4.474 -9.307 1.00 95.50 102 ALA A C 1
ATOM 862 O O . ALA A 1 102 ? 4.249 -3.756 -8.722 1.00 95.50 102 ALA A O 1
ATOM 863 N N . MET A 1 103 ? 4.678 -5.395 -10.197 1.00 95.25 103 MET A N 1
ATOM 864 C CA . MET A 1 103 ? 3.265 -5.643 -10.506 1.00 95.25 103 MET A CA 1
ATOM 865 C C . MET A 1 103 ? 2.518 -6.242 -9.308 1.00 95.25 103 MET A C 1
ATOM 867 O O . MET A 1 103 ? 1.389 -5.833 -9.029 1.00 95.25 103 MET A O 1
ATOM 871 N N . LYS A 1 104 ? 3.134 -7.172 -8.563 1.00 97.00 104 LYS A N 1
ATOM 872 C CA . LYS A 1 104 ? 2.545 -7.740 -7.339 1.00 97.00 104 LYS A CA 1
ATOM 873 C C . LYS A 1 104 ? 2.296 -6.658 -6.293 1.00 97.00 104 LYS A C 1
ATOM 875 O O . LYS A 1 104 ? 1.179 -6.589 -5.786 1.00 97.00 104 LYS A O 1
ATOM 880 N N . THR A 1 105 ? 3.268 -5.783 -6.036 1.00 97.31 105 THR A N 1
ATOM 881 C CA . THR A 1 105 ? 3.129 -4.671 -5.081 1.00 97.31 105 THR A CA 1
ATOM 882 C C . THR A 1 105 ? 1.953 -3.765 -5.445 1.00 97.31 105 THR A C 1
ATOM 884 O O . THR A 1 105 ? 1.094 -3.485 -4.607 1.00 97.31 105 THR A O 1
ATOM 887 N N . GLN A 1 106 ? 1.837 -3.374 -6.720 1.00 96.69 106 GLN A N 1
ATOM 888 C CA . GLN A 1 106 ? 0.695 -2.584 -7.196 1.00 96.69 106 GLN A CA 1
ATOM 889 C C . GLN A 1 106 ? -0.637 -3.328 -7.015 1.00 96.69 106 GLN A C 1
ATOM 891 O O . GLN A 1 106 ? -1.620 -2.751 -6.549 1.00 96.69 106 GLN A O 1
ATOM 896 N N . MET A 1 107 ? -0.687 -4.619 -7.357 1.00 96.94 107 MET A N 1
ATOM 897 C CA . MET A 1 107 ? -1.895 -5.435 -7.213 1.00 96.94 107 MET A CA 1
ATOM 898 C C . MET A 1 107 ? -2.324 -5.607 -5.753 1.00 96.94 107 MET A C 1
ATOM 900 O O . MET A 1 107 ? -3.522 -5.590 -5.470 1.00 96.94 107 MET A O 1
ATOM 904 N N . GLU A 1 108 ? -1.383 -5.808 -4.833 1.00 97.75 108 GLU A N 1
ATOM 905 C CA . GLU A 1 108 ? -1.669 -5.939 -3.403 1.00 97.75 108 GLU A CA 1
ATOM 906 C C . GLU A 1 108 ? -2.254 -4.652 -2.830 1.00 97.75 108 GLU A C 1
ATOM 908 O O . GLU A 1 108 ? -3.284 -4.708 -2.154 1.00 97.75 108 GLU A O 1
ATOM 913 N N . PHE A 1 109 ? -1.673 -3.501 -3.179 1.00 98.38 109 PHE A N 1
ATOM 914 C CA . PHE A 1 109 ? -2.226 -2.201 -2.812 1.00 98.38 109 PHE A CA 1
ATOM 915 C C . PHE A 1 109 ? -3.653 -2.025 -3.332 1.00 98.38 109 PHE A C 1
ATOM 917 O O . PHE A 1 109 ? -4.556 -1.716 -2.559 1.00 98.38 109 PHE A O 1
ATOM 924 N N . LEU A 1 110 ? -3.891 -2.287 -4.621 1.00 97.56 110 LEU A N 1
ATOM 925 C CA . LEU A 1 110 ? -5.217 -2.120 -5.222 1.00 97.56 110 LEU A CA 1
ATOM 926 C C . LEU A 1 110 ? -6.274 -3.042 -4.597 1.00 97.56 110 LEU A C 1
ATOM 928 O O . LEU A 1 110 ? -7.432 -2.646 -4.480 1.00 97.56 110 LEU A O 1
ATOM 932 N N . LYS A 1 111 ? -5.894 -4.255 -4.173 1.00 97.81 111 LYS A N 1
ATOM 933 C CA . LYS A 1 111 ? -6.797 -5.188 -3.478 1.00 97.81 111 LYS A CA 1
ATOM 934 C C . LYS A 1 111 ? -7.198 -4.698 -2.089 1.00 97.81 111 LYS A C 1
ATOM 936 O O . LYS A 1 111 ? -8.332 -4.939 -1.698 1.00 97.81 111 LYS A O 1
ATOM 941 N N . LEU A 1 112 ? -6.278 -4.056 -1.368 1.00 98.12 112 LEU A N 1
ATOM 942 C CA . LEU A 1 112 ? -6.508 -3.523 -0.019 1.00 98.12 112 LEU A CA 1
ATOM 943 C C . LEU A 1 112 ? -6.989 -2.068 -0.015 1.00 98.12 112 LEU A C 1
ATOM 945 O O . LEU A 1 112 ? -7.257 -1.507 1.047 1.00 98.12 112 LEU A O 1
ATOM 949 N N . LEU A 1 113 ? -7.085 -1.432 -1.186 1.00 98.25 113 LEU A N 1
ATOM 950 C CA . LEU A 1 113 ? -7.428 -0.020 -1.303 1.00 98.25 113 LEU A CA 1
ATOM 951 C C . LEU A 1 113 ? -8.723 0.357 -0.556 1.00 98.25 113 LEU A C 1
ATOM 953 O O . LEU A 1 113 ? -8.705 1.383 0.125 1.00 98.25 113 LEU A O 1
ATOM 957 N N . PRO A 1 114 ? -9.823 -0.424 -0.606 1.00 98.06 114 PRO A N 1
ATOM 958 C CA . PRO A 1 114 ? -11.040 -0.074 0.124 1.00 98.06 114 PRO A CA 1
ATOM 959 C C . PRO A 1 114 ? -10.849 -0.024 1.645 1.00 98.06 114 PRO A C 1
ATOM 961 O O . PRO A 1 114 ? -11.418 0.845 2.307 1.00 98.06 114 PRO A O 1
ATOM 964 N N . GLU A 1 115 ? -10.073 -0.942 2.225 1.00 97.62 115 GLU A N 1
ATOM 965 C CA . GLU A 1 115 ? -9.754 -0.923 3.654 1.00 97.62 115 GLU A CA 1
ATOM 966 C C . GLU A 1 115 ? -8.789 0.216 3.999 1.00 97.62 115 GLU A C 1
ATOM 968 O O . GLU A 1 115 ? -9.009 0.931 4.978 1.00 97.62 115 GLU A O 1
ATOM 973 N N . ILE A 1 116 ? -7.781 0.445 3.153 1.00 98.44 116 ILE A N 1
ATOM 974 C CA . ILE A 1 116 ? -6.821 1.548 3.282 1.00 98.44 116 ILE A CA 1
ATOM 975 C C . ILE A 1 116 ? -7.564 2.890 3.319 1.00 98.44 116 ILE A C 1
ATOM 977 O O . ILE A 1 116 ? -7.360 3.689 4.231 1.00 98.44 116 ILE A O 1
ATOM 981 N N . GLN A 1 117 ? -8.486 3.119 2.381 1.00 98.31 117 GLN A N 1
ATOM 982 C CA . GLN A 1 117 ? -9.300 4.336 2.326 1.00 98.31 117 GLN A CA 1
ATOM 983 C C . GLN A 1 117 ? -10.127 4.545 3.602 1.00 98.31 117 GLN A C 1
ATOM 985 O O . GLN A 1 117 ? -10.267 5.676 4.058 1.00 98.31 117 GLN A O 1
ATOM 990 N N . LYS A 1 118 ? -10.667 3.471 4.193 1.00 97.25 118 LYS A N 1
ATOM 991 C CA . LYS A 1 118 ? -11.444 3.545 5.443 1.00 97.25 118 LYS A CA 1
ATOM 992 C C . LYS A 1 118 ? -10.575 3.840 6.667 1.00 97.25 118 LYS A C 1
ATOM 994 O O . LYS A 1 118 ? -11.052 4.482 7.601 1.00 97.25 118 LYS A O 1
ATOM 999 N N . GLY A 1 119 ? -9.343 3.332 6.688 1.00 97.38 119 GLY A N 1
ATOM 1000 C CA . GLY A 1 119 ? -8.418 3.497 7.809 1.00 97.38 119 GLY A CA 1
ATOM 1001 C C . GLY A 1 119 ? -7.625 4.805 7.782 1.00 97.38 119 GLY A C 1
ATOM 1002 O O . GLY A 1 119 ? -7.167 5.257 8.833 1.00 97.38 119 GLY A O 1
ATOM 1003 N N . TYR A 1 120 ? -7.460 5.427 6.613 1.00 98.25 120 TYR A N 1
ATOM 1004 C CA . TYR A 1 120 ? -6.672 6.649 6.481 1.00 98.25 120 TYR A CA 1
ATOM 1005 C C . TYR A 1 120 ? -7.283 7.815 7.274 1.00 98.25 120 TYR A C 1
ATOM 1007 O O . TYR A 1 120 ? -8.483 8.078 7.225 1.00 98.25 120 TYR A O 1
ATOM 1015 N N . GLY A 1 121 ? -6.439 8.520 8.027 1.00 97.06 121 GLY A N 1
ATOM 1016 C CA . GLY A 1 121 ? -6.825 9.637 8.888 1.00 97.06 121 GLY A CA 1
ATOM 1017 C C . GLY A 1 121 ? -7.302 9.227 10.284 1.00 97.06 121 GLY A C 1
ATOM 1018 O O . GLY A 1 121 ? -7.183 10.031 11.207 1.00 97.06 121 GLY A O 1
ATOM 1019 N N . SER A 1 122 ? -7.785 7.993 10.474 1.00 97.31 122 SER A N 1
ATOM 1020 C CA . SER A 1 122 ? -8.194 7.478 11.788 1.00 97.31 122 SER A CA 1
ATOM 1021 C C . SER A 1 122 ? -7.178 6.499 12.375 1.00 97.31 122 SER A C 1
ATOM 1023 O O . SER A 1 122 ? -6.694 6.718 13.484 1.00 97.31 122 SER A O 1
ATOM 1025 N N . LEU A 1 123 ? -6.824 5.445 11.638 1.00 98.25 123 LEU A N 1
ATOM 1026 C CA . LEU A 1 123 ? -5.944 4.361 12.088 1.00 98.25 123 LEU A CA 1
ATOM 1027 C C . LEU A 1 123 ? -4.481 4.589 11.702 1.00 98.25 123 LEU A C 1
ATOM 1029 O O . LEU A 1 123 ? -3.571 4.193 12.426 1.00 98.25 123 LEU A O 1
ATOM 1033 N N . PHE A 1 124 ? -4.238 5.246 10.574 1.00 98.44 124 PHE A N 1
ATOM 1034 C CA . PHE A 1 124 ? -2.896 5.621 10.140 1.00 98.44 124 PHE A CA 1
ATOM 1035 C C . PHE A 1 124 ? -2.923 6.936 9.360 1.00 98.44 124 PHE A C 1
ATOM 1037 O O . PHE A 1 124 ? -3.962 7.357 8.846 1.00 98.44 124 PHE A O 1
ATOM 1044 N N . ILE A 1 125 ? -1.768 7.588 9.273 1.00 98.12 125 ILE A N 1
ATOM 1045 C CA . ILE A 1 125 ? -1.552 8.817 8.504 1.00 98.12 125 ILE A CA 1
ATOM 1046 C C . ILE A 1 125 ? -0.286 8.690 7.665 1.00 98.12 125 ILE A C 1
ATOM 1048 O O . ILE A 1 125 ? 0.601 7.903 7.984 1.00 98.12 125 ILE A O 1
ATOM 1052 N N . TYR A 1 126 ? -0.206 9.465 6.589 1.00 98.38 126 TYR A N 1
ATOM 1053 C CA . TYR A 1 126 ? 0.997 9.574 5.775 1.00 98.38 126 TYR A CA 1
ATOM 1054 C C . TYR A 1 126 ? 1.948 10.612 6.376 1.00 98.38 126 TYR A C 1
ATOM 1056 O O . TYR A 1 126 ? 1.531 11.728 6.694 1.00 98.38 126 TYR A O 1
ATOM 1064 N N . ASN A 1 127 ? 3.210 10.230 6.544 1.00 97.00 127 ASN A N 1
ATOM 1065 C CA . ASN A 1 127 ? 4.293 11.094 6.982 1.00 97.00 127 ASN A CA 1
ATOM 1066 C C . ASN A 1 127 ? 5.086 11.552 5.751 1.00 97.00 127 ASN A C 1
ATOM 1068 O O . ASN A 1 127 ? 5.772 10.757 5.113 1.00 97.00 127 ASN A O 1
ATOM 1072 N N . GLU A 1 128 ? 4.997 12.840 5.420 1.00 94.56 128 GLU A N 1
ATOM 1073 C CA . GLU A 1 128 ? 5.655 13.396 4.234 1.00 94.56 128 GLU A CA 1
ATOM 1074 C C . GLU A 1 128 ? 7.181 13.407 4.311 1.00 94.56 128 GLU A C 1
ATOM 1076 O O . GLU A 1 128 ? 7.826 13.358 3.266 1.00 94.56 128 GLU A O 1
ATOM 1081 N N . GLU A 1 129 ? 7.755 13.516 5.510 1.00 93.12 129 GLU A N 1
ATOM 1082 C CA . GLU A 1 129 ? 9.209 13.557 5.695 1.00 93.12 129 GLU A CA 1
ATOM 1083 C C . GLU A 1 129 ? 9.814 12.176 5.452 1.00 93.12 129 GLU A C 1
ATOM 1085 O O . GLU A 1 129 ? 10.868 12.058 4.838 1.00 93.12 129 GLU A O 1
ATOM 1090 N N . GLN A 1 130 ? 9.125 11.130 5.911 1.00 94.12 130 GLN A N 1
ATOM 1091 C CA . GLN A 1 130 ? 9.569 9.745 5.765 1.00 94.12 130 GLN A CA 1
ATOM 1092 C C . GLN A 1 130 ? 9.043 9.064 4.501 1.00 94.12 130 GLN A C 1
ATOM 1094 O O . GLN A 1 130 ? 9.521 7.990 4.162 1.00 94.12 130 GLN A O 1
ATOM 1099 N N . LYS A 1 131 ? 8.063 9.664 3.814 1.00 95.31 131 LYS A N 1
ATOM 1100 C CA . LYS A 1 131 ? 7.354 9.070 2.666 1.00 95.31 131 LYS A CA 1
ATOM 1101 C C . LYS A 1 131 ? 6.694 7.725 2.991 1.00 95.31 131 LYS A C 1
ATOM 1103 O O . LYS A 1 131 ? 6.506 6.866 2.131 1.00 95.31 131 LYS A O 1
ATOM 1108 N N . GLU A 1 132 ? 6.262 7.567 4.236 1.00 96.38 132 GLU A N 1
ATOM 1109 C CA . GLU A 1 132 ? 5.715 6.325 4.778 1.00 96.38 132 GLU A CA 1
ATOM 1110 C C . GLU A 1 132 ? 4.451 6.587 5.596 1.00 96.38 132 GLU A C 1
ATOM 1112 O O . GLU A 1 132 ? 4.249 7.661 6.162 1.00 96.38 132 GLU A O 1
ATOM 1117 N N . CYS A 1 133 ? 3.585 5.584 5.684 1.00 97.75 133 CYS A N 1
ATOM 1118 C CA . CYS A 1 133 ? 2.456 5.586 6.597 1.00 97.75 133 CYS A CA 1
ATOM 1119 C C . CYS A 1 133 ? 2.857 5.121 7.998 1.00 97.75 133 CYS A C 1
ATOM 1121 O O . CYS A 1 133 ? 3.615 4.168 8.175 1.00 97.75 133 CYS A O 1
ATOM 1123 N N . GLN A 1 134 ? 2.275 5.779 8.998 1.00 97.06 134 GLN A N 1
ATOM 1124 C CA . GLN A 1 134 ? 2.482 5.508 10.417 1.00 97.06 134 GLN A CA 1
ATOM 1125 C C . GLN A 1 134 ? 1.138 5.328 11.125 1.00 97.06 134 GLN A C 1
ATOM 1127 O O . GLN A 1 134 ? 0.164 6.020 10.818 1.00 97.06 134 GLN A O 1
ATOM 1132 N N . ILE A 1 135 ? 1.098 4.421 12.103 1.00 97.44 135 ILE A N 1
ATOM 1133 C CA . ILE A 1 135 ? -0.069 4.198 12.967 1.00 97.44 135 ILE 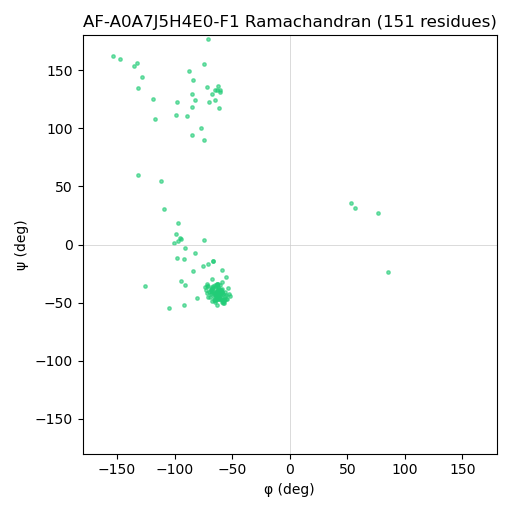A CA 1
ATOM 1134 C C . ILE A 1 135 ? -0.358 5.472 13.775 1.00 97.44 135 ILE A C 1
ATOM 1136 O O . ILE A 1 135 ? 0.558 6.090 14.320 1.00 97.44 135 ILE A O 1
ATOM 1140 N N . THR A 1 136 ? -1.627 5.872 13.879 1.00 97.38 136 THR A N 1
ATOM 1141 C CA . THR A 1 136 ? -2.005 6.998 14.745 1.00 97.38 136 THR A CA 1
ATOM 1142 C C . THR A 1 136 ? -1.977 6.590 16.217 1.00 97.38 136 THR A C 1
ATOM 1144 O O . THR A 1 136 ? -2.212 5.440 16.578 1.00 97.38 136 THR A O 1
ATOM 1147 N N . LYS A 1 137 ? -1.798 7.567 17.110 1.00 95.56 137 LYS A N 1
ATOM 1148 C CA . LYS A 1 137 ? -1.878 7.345 18.566 1.00 95.56 137 LYS A CA 1
ATOM 1149 C C . LYS A 1 137 ? -3.225 6.779 19.050 1.00 95.56 137 LYS A C 1
ATOM 1151 O O . LYS A 1 137 ? -3.296 6.239 20.146 1.00 95.56 137 LYS A O 1
ATOM 1156 N N . ASP A 1 138 ? -4.291 6.958 18.268 1.00 96.06 138 ASP A N 1
ATOM 1157 C CA . ASP A 1 138 ? -5.659 6.565 18.617 1.00 96.06 138 ASP A CA 1
ATOM 1158 C C . ASP A 1 138 ? -6.065 5.215 18.007 1.00 96.06 138 ASP A C 1
ATOM 1160 O O . ASP A 1 138 ? -7.095 4.662 18.393 1.00 96.06 138 ASP A O 1
ATOM 1164 N N . ALA A 1 139 ? -5.275 4.668 17.077 1.00 96.69 139 ALA A N 1
ATOM 1165 C CA . ALA A 1 139 ? -5.632 3.483 16.302 1.00 96.69 139 ALA A CA 1
ATOM 1166 C C . ALA A 1 139 ? -5.947 2.270 17.180 1.00 96.69 139 ALA A C 1
ATOM 1168 O O . ALA A 1 139 ? -6.980 1.628 17.001 1.00 96.69 139 ALA A O 1
ATOM 1169 N N . GLU A 1 140 ? -5.089 1.988 18.163 1.00 95.06 140 GLU A N 1
ATOM 1170 C CA . GLU A 1 140 ? -5.273 0.853 19.066 1.00 95.06 140 GLU A CA 1
ATOM 1171 C C . GLU A 1 140 ? -6.573 0.985 19.865 1.00 95.06 140 GLU A C 1
ATOM 1173 O O . GLU A 1 140 ? -7.376 0.056 19.888 1.00 95.06 140 GLU A O 1
ATOM 1178 N N . ARG A 1 141 ? -6.839 2.166 20.440 1.00 96.25 141 ARG A N 1
ATOM 1179 C CA . ARG A 1 141 ? -8.087 2.434 21.168 1.00 96.25 141 ARG A CA 1
ATOM 1180 C C . ARG A 1 141 ? -9.309 2.239 20.268 1.00 96.25 141 ARG A C 1
ATOM 1182 O O . ARG A 1 141 ? -10.269 1.596 20.684 1.00 96.25 141 ARG A O 1
ATOM 1189 N N . LEU A 1 142 ? -9.274 2.769 19.045 1.00 96.69 142 LEU A N 1
ATOM 1190 C CA . LEU A 1 142 ? -10.374 2.644 18.082 1.00 96.69 142 LEU A CA 1
ATOM 1191 C C . LEU A 1 142 ? -10.637 1.185 17.688 1.00 96.69 142 LEU A C 1
ATOM 1193 O O . LEU A 1 142 ? -11.793 0.800 17.526 1.00 96.69 142 LEU A O 1
ATOM 1197 N N . ILE A 1 143 ? -9.589 0.371 17.552 1.00 96.50 143 ILE A N 1
ATOM 1198 C CA . ILE A 1 143 ? -9.717 -1.068 17.291 1.00 96.50 143 ILE A 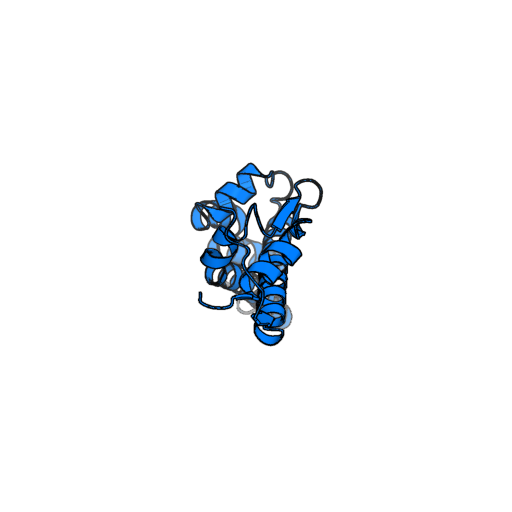CA 1
ATOM 1199 C C . ILE A 1 143 ? -10.280 -1.786 18.521 1.00 96.50 143 ILE A C 1
ATOM 1201 O O . ILE A 1 143 ? -11.210 -2.581 18.394 1.00 96.50 143 ILE A O 1
ATOM 1205 N N . MET A 1 144 ? -9.778 -1.478 19.721 1.00 95.00 144 MET A N 1
ATOM 1206 C CA . MET A 1 144 ? -10.291 -2.062 20.962 1.00 95.00 144 MET A CA 1
ATOM 1207 C C . MET A 1 144 ? -11.792 -1.808 21.124 1.00 95.00 144 MET A C 1
ATOM 1209 O O . MET A 1 144 ? -12.531 -2.734 21.440 1.00 95.00 144 MET A O 1
ATOM 1213 N N . GLU A 1 145 ? -12.261 -0.588 20.854 1.00 93.62 145 GLU A N 1
ATOM 1214 C CA . GLU A 1 145 ? -13.681 -0.220 20.939 1.00 93.62 145 GLU A CA 1
ATOM 1215 C C . GLU A 1 145 ? -14.582 -1.058 20.017 1.00 93.62 145 GLU A C 1
ATOM 1217 O O . GLU A 1 145 ? -15.717 -1.363 20.384 1.00 93.62 145 GLU A O 1
ATOM 1222 N N . GLN A 1 146 ? -14.073 -1.480 18.855 1.00 91.88 146 GLN A N 1
ATOM 1223 C CA . GLN A 1 146 ? -14.788 -2.345 17.907 1.00 91.88 146 GLN A CA 1
ATOM 1224 C C . GLN A 1 146 ? -14.854 -3.811 18.355 1.00 91.88 146 GLN A C 1
ATOM 1226 O O . GLN A 1 146 ? -15.683 -4.569 17.854 1.00 91.88 146 GLN A O 1
ATOM 1231 N N . CYS A 1 147 ? -13.990 -4.208 19.291 1.00 94.38 147 CYS A N 1
ATOM 1232 C CA . CYS A 1 147 ? -13.874 -5.580 19.789 1.00 94.38 147 CYS A CA 1
ATOM 1233 C C . CYS A 1 147 ? -14.587 -5.782 21.136 1.00 94.38 147 CYS A C 1
ATOM 1235 O O . CYS A 1 147 ? -14.542 -6.874 21.708 1.00 94.38 147 CYS A O 1
ATOM 1237 N N . ILE A 1 148 ? -15.228 -4.738 21.673 1.00 92.56 148 ILE A N 1
ATOM 1238 C CA . ILE A 1 148 ? -16.013 -4.828 22.903 1.00 92.56 148 ILE A CA 1
ATOM 1239 C C . ILE A 1 148 ? -17.410 -5.369 22.589 1.00 92.56 148 ILE A C 1
ATOM 1241 O O . ILE A 1 148 ? -18.180 -4.768 21.840 1.00 92.56 148 ILE A O 1
ATOM 1245 N N . GLU A 1 149 ? -17.775 -6.459 23.257 1.00 88.06 149 GLU A N 1
ATOM 1246 C CA . GLU A 1 149 ? -19.157 -6.912 23.346 1.00 88.06 149 GLU A CA 1
ATOM 1247 C C . GLU A 1 149 ? -19.844 -6.170 24.494 1.00 88.06 149 GLU A C 1
ATOM 1249 O O . GLU A 1 149 ? -19.453 -6.278 25.661 1.00 88.06 149 GLU A O 1
ATOM 1254 N N . TRP A 1 150 ? -20.881 -5.404 24.175 1.00 86.06 150 TRP A N 1
ATOM 1255 C CA . TRP A 1 150 ? -21.671 -4.681 25.166 1.00 86.06 150 TRP A CA 1
ATOM 1256 C C . TRP A 1 150 ? -22.802 -5.564 25.697 1.00 86.06 150 TRP A C 1
ATOM 1258 O O . TRP A 1 150 ? -23.309 -6.433 24.988 1.00 86.06 150 TRP A O 1
ATOM 1268 N N . LYS A 1 151 ? -23.204 -5.363 26.956 1.00 80.69 151 LYS A N 1
ATOM 1269 C CA . LYS A 1 151 ? -24.460 -5.944 27.442 1.00 80.69 151 LYS A CA 1
ATOM 1270 C C . LYS A 1 151 ? -25.621 -5.301 26.680 1.00 80.69 151 LYS A C 1
ATOM 1272 O O . LYS A 1 151 ? -25.641 -4.083 26.525 1.00 80.69 151 LYS A O 1
ATOM 1277 N N . GLU A 1 152 ? -26.542 -6.125 26.195 1.00 73.19 152 GLU A N 1
ATOM 1278 C CA . GLU A 1 152 ? -27.849 -5.654 25.736 1.00 73.19 152 GLU A CA 1
ATOM 1279 C C . GLU A 1 152 ? -28.660 -5.246 26.977 1.00 73.19 152 GLU A C 1
ATOM 1281 O O . GLU A 1 152 ? -28.593 -5.945 27.995 1.00 73.19 152 GLU A O 1
ATOM 1286 N N . ASP A 1 153 ? -29.331 -4.092 26.911 1.00 62.44 153 ASP A N 1
ATOM 1287 C CA . ASP A 1 153 ? -30.208 -3.580 27.978 1.00 62.44 153 ASP A CA 1
ATOM 1288 C C . ASP A 1 153 ? -31.487 -4.424 28.124 1.00 62.44 153 ASP A C 1
ATOM 1290 O O . ASP A 1 153 ? -32.072 -4.810 27.082 1.00 62.44 153 ASP A O 1
#

Organism: Bacteroides uniformis (NCBI:txid820)

Sequence (153 aa):
MEITKTMKSFNVEQYNDEINKLNKMIKTINDLNYLFICWGAEEEMPKEWFESLLTLPFAEIRKRLNPMYMVDSLRHSYSVYFEYDTTNLSCYIDYLDELSDAMKTQMEFLKLLPEIQKGYGSLFIYNEEQKECQITKDAERLIMEQCIEWKED

Nearest PDB structures (foldseek):
  6qj1-assembly1_A  TM=2.964E-01  e=2.262E+00  Thermochaetoides thermophila
  2b5u-assembly2_C  TM=2.820E-01  e=9.715E+00  Escherichia coli

Radius of gyration: 21.08 Å; Cα contacts (8 Å, |Δi|>4): 139; chains: 1; bounding box: 52×32×63 Å